Protein AF-A0A6J1HDG9-F1 (afdb_monomer)

Organism: Cucurbita moschata (NCBI:txid3662)

Nearest PDB structures (foldseek):
  7mq8-assembly1_LT  TM=5.707E-01  e=7.264E-02  Homo sapiens
  3piv-assembly1_A  TM=3.674E-01  e=3.532E+00  Danio rerio
  2khm-assembly1_B  TM=3.240E-01  e=3.356E+00  Araneus diadematus
  1rh2-assembly4_D  TM=2.095E-01  e=5.051E+00  Homo sapiens
  4zws-assembly1_B  TM=2.292E-01  e=8.421E+00  Tequatrovirus T4

Secondary structure (DSSP, 8-st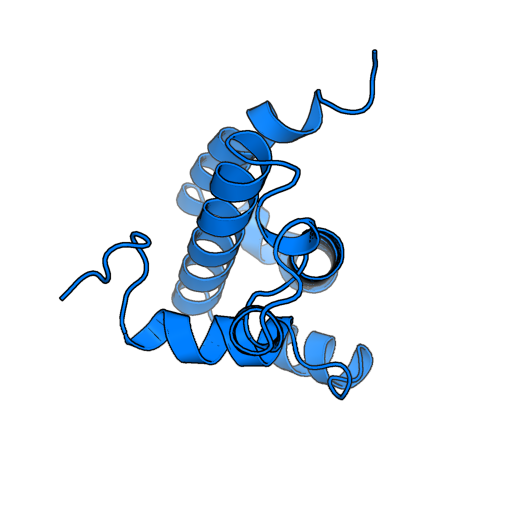ate):
-B-TTS-BTTTHHHHHHHH-TT--HHHHHHHHTT--HHHHHHHHHHHHHHHHHHHH-TTTTTSS--GGGGGSPPHHHHHHHHHHHHHHHHHHHTT-HHHHHHHHHHHTTGGGG--

Radius of gyration: 14.35 Å; Cα contacts (8 Å, |Δi|>4): 76; chains: 1; bounding box: 32×28×36 Å

Structure (mmCIF, N/CA/C/O backbone):
data_AF-A0A6J1HDG9-F1
#
_entry.id   AF-A0A6J1HDG9-F1
#
loop_
_atom_site.group_PDB
_atom_site.id
_atom_site.type_symbol
_atom_site.label_atom_id
_atom_site.label_alt_id
_atom_site.label_comp_id
_atom_site.label_asym_id
_atom_site.label_entity_id
_atom_site.label_seq_id
_atom_site.pdbx_PDB_ins_code
_atom_site.Cartn_x
_atom_site.Cartn_y
_atom_site.Cartn_z
_atom_site.occupancy
_atom_site.B_iso_or_equiv
_atom_site.auth_seq_id
_atom_site.auth_comp_id
_atom_site.auth_asym_id
_atom_site.auth_atom_id
_atom_site.pdbx_PDB_model_num
ATOM 1 N N . MET A 1 1 ? 14.265 12.529 4.686 1.00 49.66 1 MET A N 1
ATOM 2 C CA . MET A 1 1 ? 14.815 12.670 3.322 1.00 49.66 1 MET A CA 1
ATOM 3 C C . MET A 1 1 ? 13.802 12.037 2.389 1.00 49.66 1 MET A C 1
ATOM 5 O O . MET A 1 1 ? 13.485 10.874 2.599 1.00 49.66 1 MET A O 1
ATOM 9 N N . ILE A 1 2 ? 13.211 12.818 1.488 1.00 56.31 2 ILE A N 1
ATOM 10 C CA . ILE A 1 2 ? 12.237 12.333 0.502 1.00 56.31 2 ILE A CA 1
ATOM 11 C C . ILE A 1 2 ? 13.040 12.031 -0.763 1.00 56.31 2 ILE A C 1
ATOM 13 O O . ILE A 1 2 ? 13.886 12.843 -1.147 1.00 56.31 2 ILE A O 1
ATOM 17 N N . ALA A 1 3 ? 12.867 10.846 -1.338 1.00 63.09 3 ALA A N 1
ATOM 18 C CA . ALA A 1 3 ? 13.527 10.489 -2.583 1.00 63.09 3 ALA A CA 1
ATOM 19 C C . ALA A 1 3 ? 12.937 11.306 -3.750 1.00 63.09 3 ALA A C 1
ATOM 21 O O . ALA A 1 3 ? 11.884 11.931 -3.631 1.00 63.09 3 ALA A O 1
ATOM 22 N N . HIS A 1 4 ? 13.631 11.352 -4.890 1.00 69.06 4 HIS A N 1
ATOM 23 C CA . HIS A 1 4 ? 13.179 12.119 -6.065 1.00 69.06 4 HIS A CA 1
ATOM 24 C C . HIS A 1 4 ? 11.826 11.650 -6.635 1.00 69.06 4 HIS A C 1
ATOM 26 O O . HIS A 1 4 ? 11.271 12.306 -7.512 1.00 69.06 4 HIS A O 1
ATOM 32 N N . ASP A 1 5 ? 11.313 10.519 -6.157 1.00 71.12 5 ASP A N 1
ATOM 33 C CA . ASP A 1 5 ? 10.017 9.938 -6.486 1.00 71.12 5 ASP A CA 1
ATOM 34 C C . ASP A 1 5 ? 8.893 10.335 -5.508 1.00 71.12 5 ASP A C 1
ATOM 36 O O . ASP A 1 5 ? 7.781 9.842 -5.666 1.00 71.12 5 ASP A O 1
ATOM 40 N N . GLU A 1 6 ? 9.166 11.229 -4.548 1.00 83.75 6 GLU A N 1
ATOM 41 C CA . 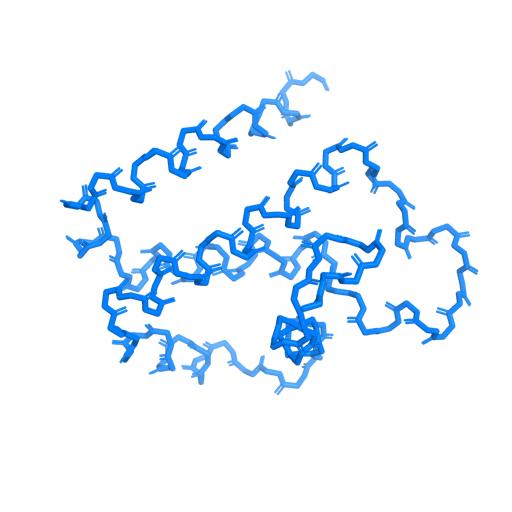GLU A 1 6 ? 8.237 11.707 -3.506 1.00 83.75 6 GLU A CA 1
ATOM 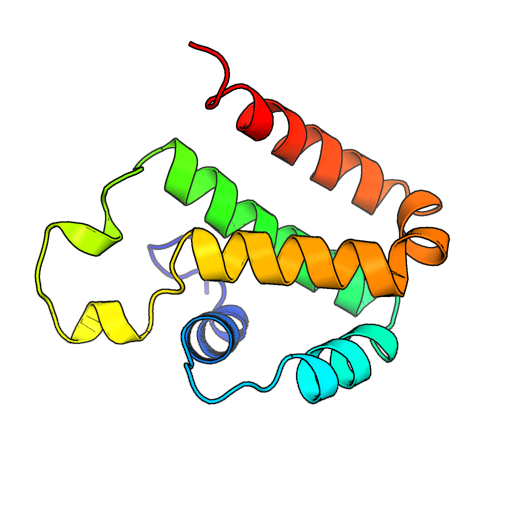42 C C . GLU A 1 6 ? 7.869 10.656 -2.436 1.00 83.75 6 GLU A C 1
ATOM 44 O O . GLU A 1 6 ? 7.016 10.892 -1.572 1.00 83.75 6 GLU A O 1
ATOM 49 N N . PHE A 1 7 ? 8.573 9.521 -2.423 1.00 88.00 7 PHE A N 1
ATOM 50 C CA . PHE A 1 7 ? 8.462 8.508 -1.380 1.00 88.00 7 PHE A CA 1
ATOM 51 C C . PHE A 1 7 ? 9.537 8.696 -0.302 1.00 88.00 7 PHE A C 1
ATOM 53 O O . PHE A 1 7 ? 10.635 9.222 -0.514 1.00 88.00 7 PHE A O 1
ATOM 60 N N . SER A 1 8 ? 9.203 8.290 0.914 1.00 87.19 8 SER A N 1
ATOM 61 C CA . SER A 1 8 ? 10.134 8.194 2.030 1.00 87.19 8 SER A CA 1
ATOM 62 C C . SER A 1 8 ? 11.008 6.948 1.900 1.00 87.19 8 SER A C 1
ATOM 64 O O . SER A 1 8 ? 10.647 5.967 1.254 1.00 87.19 8 SER A O 1
ATOM 66 N N . ALA A 1 9 ? 12.158 6.954 2.577 1.00 84.50 9 ALA A N 1
ATOM 67 C CA . ALA A 1 9 ? 13.040 5.789 2.611 1.00 84.50 9 ALA A CA 1
ATOM 68 C C . ALA A 1 9 ? 12.348 4.537 3.188 1.00 84.50 9 ALA A C 1
ATOM 70 O O . ALA A 1 9 ? 12.668 3.423 2.780 1.00 84.50 9 ALA A O 1
ATOM 71 N N . GLN A 1 10 ? 11.396 4.715 4.110 1.00 84.00 10 GLN A N 1
ATOM 72 C CA . GLN A 1 10 ? 10.599 3.628 4.677 1.00 84.00 10 GLN A CA 1
ATOM 73 C C . GLN A 1 10 ? 9.577 3.069 3.683 1.00 84.00 10 GLN A C 1
ATOM 75 O O . GLN A 1 10 ? 9.271 1.889 3.737 1.00 84.00 10 GLN A O 1
ATOM 80 N N . GLU A 1 11 ? 9.063 3.874 2.755 1.00 89.06 11 GLU A N 1
ATOM 81 C CA . GLU A 1 11 ? 8.110 3.399 1.743 1.00 89.06 11 GLU A CA 1
ATOM 82 C C . GLU A 1 11 ? 8.788 2.537 0.666 1.00 89.06 11 GLU A C 1
ATOM 84 O O . GLU A 1 11 ? 8.140 1.687 0.060 1.00 89.06 11 GLU A O 1
ATOM 89 N N . LEU A 1 12 ? 10.109 2.659 0.482 1.00 85.50 12 LEU A N 1
ATOM 90 C CA . LEU A 1 12 ? 10.847 1.872 -0.512 1.00 85.50 12 LEU A CA 1
ATOM 91 C C . LEU A 1 12 ? 10.759 0.356 -0.275 1.00 85.50 12 LEU A C 1
ATOM 93 O O . LEU A 1 12 ? 10.753 -0.408 -1.238 1.00 85.50 12 LEU A O 1
ATOM 97 N N . CYS A 1 13 ? 10.667 -0.108 0.977 1.00 87.25 13 CYS A N 1
ATOM 98 C CA . CYS A 1 13 ? 10.489 -1.541 1.233 1.00 87.25 13 CYS A CA 1
ATOM 99 C C . CYS A 1 13 ? 9.080 -2.031 0.861 1.00 87.25 13 CYS A C 1
ATOM 101 O O . CYS A 1 13 ? 8.922 -3.189 0.472 1.00 87.25 13 CYS A O 1
ATOM 103 N N . LEU A 1 14 ? 8.077 -1.148 0.895 1.00 89.56 14 LEU A N 1
ATOM 104 C CA . LEU A 1 14 ? 6.724 -1.459 0.437 1.00 89.56 14 LEU A CA 1
ATOM 105 C C . LEU A 1 14 ? 6.667 -1.603 -1.086 1.00 89.56 14 LEU A C 1
ATOM 107 O O . LEU A 1 14 ? 5.925 -2.451 -1.570 1.00 89.56 14 LEU A O 1
ATOM 111 N N . HIS A 1 15 ? 7.482 -0.858 -1.843 1.00 88.94 15 HIS A N 1
ATOM 112 C CA . HIS A 1 15 ? 7.548 -0.994 -3.307 1.00 88.94 15 HIS A CA 1
ATOM 113 C C . HIS A 1 15 ? 7.855 -2.446 -3.694 1.00 88.94 15 HIS A C 1
ATOM 115 O O . HIS A 1 15 ? 7.125 -3.068 -4.465 1.00 88.94 15 HIS A O 1
ATOM 121 N N . TYR A 1 16 ? 8.892 -3.005 -3.063 1.00 84.81 16 TYR A N 1
ATOM 122 C CA . TYR A 1 16 ? 9.313 -4.384 -3.276 1.00 84.81 16 TYR A CA 1
ATOM 123 C C . TYR A 1 16 ? 8.259 -5.396 -2.820 1.00 84.81 16 TYR A C 1
ATOM 125 O O . TYR A 1 16 ? 8.026 -6.389 -3.505 1.00 84.81 16 TYR A O 1
ATOM 133 N N . LEU A 1 17 ? 7.613 -5.153 -1.673 1.00 88.38 17 LEU A N 1
ATOM 134 C CA . LEU A 1 17 ? 6.564 -6.036 -1.168 1.00 88.38 17 LEU A CA 1
ATOM 135 C C . LEU A 1 17 ? 5.392 -6.130 -2.151 1.00 88.38 17 LEU A C 1
ATOM 137 O O . LEU A 1 17 ? 4.965 -7.238 -2.458 1.00 88.38 17 LEU A O 1
ATOM 141 N N . LEU A 1 18 ? 4.908 -4.992 -2.656 1.00 89.00 18 LEU A N 1
ATOM 142 C CA . LEU A 1 18 ? 3.785 -4.945 -3.593 1.00 89.00 18 LEU A CA 1
ATOM 143 C C . LEU A 1 18 ? 4.141 -5.551 -4.958 1.00 89.00 18 LEU A C 1
ATOM 145 O O . LEU A 1 18 ? 3.298 -6.195 -5.570 1.00 89.00 18 LEU A O 1
ATOM 149 N N . ALA A 1 19 ? 5.374 -5.358 -5.432 1.00 87.25 19 ALA A N 1
ATOM 150 C CA . ALA A 1 19 ? 5.834 -5.906 -6.710 1.00 87.25 19 ALA A CA 1
ATOM 151 C C . ALA A 1 19 ? 6.157 -7.413 -6.649 1.00 87.25 19 ALA A C 1
ATOM 153 O O . ALA A 1 19 ? 6.356 -8.057 -7.681 1.00 87.25 19 ALA A O 1
ATOM 154 N N . SER A 1 20 ? 6.265 -7.986 -5.445 1.00 85.69 20 SER A N 1
ATOM 155 C CA . SER A 1 20 ? 6.695 -9.368 -5.257 1.00 85.69 20 SER A CA 1
ATOM 156 C C . SER A 1 20 ? 5.617 -10.355 -5.723 1.00 85.69 20 SER A C 1
ATOM 158 O O . SER A 1 20 ? 4.516 -10.369 -5.170 1.00 85.69 20 SER A O 1
ATOM 160 N N . PRO A 1 21 ? 5.936 -11.283 -6.646 1.00 81.81 21 PRO A N 1
ATOM 161 C CA . PRO A 1 21 ? 4.987 -12.304 -7.091 1.00 81.81 21 PRO A CA 1
ATOM 162 C C . PRO A 1 21 ? 4.758 -13.408 -6.046 1.00 81.81 21 PRO A C 1
ATOM 164 O O . PRO A 1 21 ? 3.928 -14.286 -6.248 1.00 81.81 21 PRO A O 1
ATOM 167 N N . ASN A 1 22 ? 5.520 -13.402 -4.948 1.00 83.56 22 ASN A N 1
ATOM 168 C CA . ASN A 1 22 ? 5.522 -14.474 -3.949 1.00 83.56 22 ASN A CA 1
ATOM 169 C C . ASN A 1 22 ? 4.562 -14.219 -2.778 1.00 83.56 22 ASN A C 1
ATOM 171 O O . ASN A 1 22 ? 4.555 -14.990 -1.818 1.00 83.56 22 ASN A O 1
ATOM 175 N N . VAL A 1 23 ? 3.818 -13.112 -2.800 1.00 81.12 23 VAL A N 1
ATOM 176 C CA . VAL A 1 23 ? 2.888 -12.772 -1.724 1.00 81.12 23 VAL A CA 1
ATOM 177 C C . VAL A 1 23 ? 1.562 -13.474 -1.987 1.00 81.12 23 VAL A C 1
ATOM 179 O O . VAL A 1 23 ? 0.836 -13.122 -2.911 1.00 81.12 23 VAL A O 1
ATOM 182 N N . ASP A 1 24 ? 1.262 -14.475 -1.163 1.00 86.75 24 ASP A N 1
ATOM 183 C CA . ASP A 1 24 ? -0.042 -15.127 -1.162 1.00 86.75 24 ASP A CA 1
ATOM 184 C C . ASP A 1 24 ? -1.120 -14.181 -0.614 1.00 86.75 24 ASP A C 1
ATOM 186 O O . ASP A 1 24 ? -0.924 -13.505 0.403 1.00 86.75 24 ASP A O 1
ATOM 190 N N . GLU A 1 25 ? -2.269 -14.154 -1.285 1.00 85.38 25 GLU A N 1
ATOM 191 C CA . GLU A 1 25 ? -3.374 -13.251 -0.971 1.00 85.38 25 GLU A CA 1
ATOM 192 C C . GLU A 1 25 ? -3.929 -13.487 0.436 1.00 85.38 25 GLU A C 1
ATOM 194 O O . GLU A 1 25 ? -4.176 -12.529 1.163 1.00 85.38 25 GLU A O 1
ATOM 199 N N . SER A 1 26 ? -4.033 -14.743 0.883 1.00 86.94 26 SER A N 1
ATOM 200 C CA . SER A 1 26 ? -4.560 -15.062 2.213 1.00 86.94 26 SER A CA 1
ATOM 201 C C . SER A 1 26 ? -3.622 -14.601 3.332 1.00 86.94 26 SER A C 1
ATOM 203 O O . SER A 1 26 ? -4.071 -14.080 4.359 1.00 86.94 26 SER A O 1
ATOM 205 N N . ILE A 1 27 ? -2.308 -14.728 3.114 1.00 88.19 27 ILE A N 1
ATOM 206 C CA . ILE A 1 27 ? -1.282 -14.227 4.036 1.00 88.19 27 ILE A CA 1
ATOM 207 C C . ILE A 1 27 ? -1.346 -12.702 4.094 1.00 88.19 27 ILE A C 1
ATOM 209 O O . ILE A 1 27 ? -1.307 -12.125 5.184 1.00 88.19 27 ILE A O 1
ATOM 213 N N . LEU A 1 28 ? -1.480 -12.051 2.938 1.00 87.12 28 LEU A N 1
ATOM 214 C CA . LEU A 1 28 ? -1.600 -10.604 2.854 1.00 87.12 28 LEU A CA 1
ATOM 215 C C . LEU A 1 28 ? -2.864 -10.102 3.559 1.00 87.12 28 LEU A C 1
ATOM 217 O O . LEU A 1 28 ? -2.759 -9.222 4.409 1.00 87.12 28 LEU A O 1
ATOM 221 N N . SER A 1 29 ? -4.033 -10.691 3.298 1.00 88.25 29 SER A N 1
ATOM 222 C CA . SER A 1 29 ? -5.281 -10.342 3.988 1.00 88.25 29 SER A CA 1
ATOM 223 C C . SER A 1 29 ? -5.147 -10.491 5.503 1.00 88.25 29 SER A C 1
ATOM 225 O O . SER A 1 29 ? -5.514 -9.580 6.243 1.00 88.25 29 SER A O 1
ATOM 227 N N . SER A 1 30 ? -4.544 -11.590 5.974 1.00 90.00 30 SER A N 1
ATOM 228 C CA . SER A 1 30 ? -4.286 -11.802 7.404 1.00 90.00 30 SER A CA 1
ATOM 229 C C . SER A 1 30 ? -3.310 -10.785 8.006 1.00 90.00 30 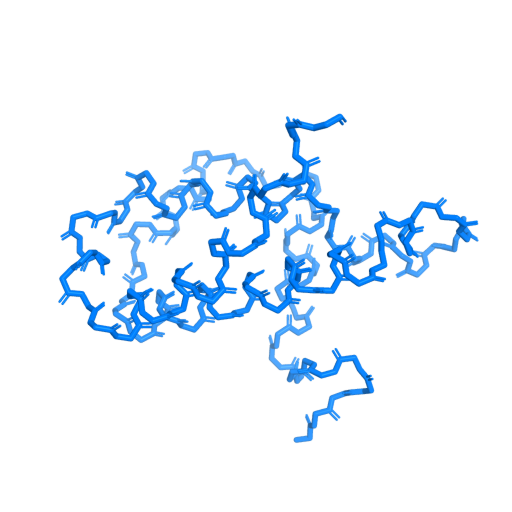SER A C 1
ATOM 231 O O . SER A 1 30 ? -3.340 -10.583 9.224 1.00 90.00 30 SER A O 1
ATOM 233 N N . ALA A 1 31 ? -2.392 -10.221 7.223 1.00 90.00 31 ALA A N 1
ATOM 234 C CA . ALA A 1 31 ? -1.490 -9.175 7.692 1.00 90.00 31 ALA A CA 1
ATOM 235 C C . ALA A 1 31 ? -2.218 -7.825 7.745 1.00 90.00 31 ALA A C 1
ATOM 237 O O . ALA A 1 31 ? -2.143 -7.127 8.755 1.00 90.00 31 ALA A O 1
ATOM 238 N N . LEU A 1 32 ? -2.983 -7.500 6.699 1.00 90.50 32 LEU A N 1
ATOM 239 C CA . LEU A 1 32 ? -3.759 -6.264 6.597 1.00 90.50 32 LEU A CA 1
ATOM 240 C C . LEU A 1 32 ? -4.842 -6.156 7.675 1.00 90.50 32 LEU A C 1
ATOM 242 O O . LEU A 1 32 ? -5.088 -5.063 8.172 1.00 90.50 32 LEU A O 1
ATOM 246 N N . SER A 1 33 ? -5.460 -7.268 8.080 1.00 89.12 33 SER A N 1
ATOM 247 C CA . SER A 1 33 ? -6.481 -7.281 9.138 1.00 89.12 33 SER A CA 1
ATOM 248 C C . SER A 1 33 ? -5.928 -6.988 10.540 1.00 89.12 33 SER A C 1
ATOM 250 O O . SER A 1 33 ? -6.694 -6.861 11.492 1.00 89.12 33 SER A O 1
ATOM 252 N N . LYS A 1 34 ? -4.599 -6.974 10.707 1.00 91.25 34 LYS A N 1
ATOM 253 C CA . LYS A 1 34 ? -3.919 -6.721 11.989 1.00 91.25 34 LYS A CA 1
ATOM 254 C C . LYS A 1 34 ? -3.379 -5.301 12.105 1.00 91.25 34 LYS A C 1
ATOM 256 O O . LYS A 1 34 ? -2.859 -4.957 13.164 1.00 91.25 34 LYS A O 1
ATOM 261 N N . LEU A 1 35 ? -3.469 -4.510 11.036 1.00 90.81 35 LEU A N 1
ATOM 262 C CA . LEU A 1 35 ? -2.998 -3.135 11.046 1.00 90.81 35 LEU A CA 1
ATOM 263 C C . LEU A 1 35 ? -3.836 -2.304 12.010 1.00 90.81 35 LEU A C 1
ATOM 265 O O . LEU A 1 35 ? -5.059 -2.435 12.083 1.00 90.81 35 LEU A O 1
ATOM 269 N N . ASN A 1 36 ? -3.171 -1.425 12.746 1.00 90.44 36 ASN A N 1
ATOM 270 C CA . ASN A 1 36 ? -3.850 -0.428 13.554 1.00 90.44 36 ASN A CA 1
ATOM 271 C C . ASN A 1 36 ? -4.269 0.784 12.703 1.00 90.44 36 ASN A C 1
ATOM 273 O O . ASN A 1 36 ? -3.967 0.890 11.516 1.00 90.44 36 ASN A O 1
ATOM 277 N N . HIS A 1 37 ? -4.979 1.718 13.329 1.00 87.25 37 HIS A N 1
ATOM 278 C CA . HIS A 1 37 ? -5.498 2.916 12.675 1.00 87.25 37 HIS A CA 1
ATOM 279 C C . HIS A 1 37 ? -4.431 3.750 11.941 1.00 87.25 37 HIS A C 1
ATOM 281 O O . HIS A 1 37 ? -4.622 4.110 10.779 1.00 87.25 37 HIS A O 1
ATOM 287 N N . GLU A 1 38 ? -3.303 4.031 12.593 1.00 90.38 38 GLU A N 1
ATOM 288 C CA . GLU A 1 38 ? -2.230 4.851 12.023 1.00 90.38 38 GLU A CA 1
ATOM 289 C C . GLU A 1 38 ? -1.535 4.133 10.862 1.00 90.38 38 GLU A C 1
ATOM 291 O O . GLU A 1 38 ? -1.220 4.746 9.837 1.00 90.38 38 GLU A O 1
ATOM 296 N N . GLU A 1 39 ? -1.338 2.821 10.993 1.00 91.06 39 GLU A N 1
ATOM 297 C CA . GLU A 1 39 ? -0.754 1.976 9.951 1.00 91.06 39 GLU A CA 1
ATOM 298 C C . GLU A 1 39 ? -1.666 1.886 8.726 1.00 91.06 39 GLU A C 1
ATOM 300 O O . GLU A 1 39 ? -1.194 2.039 7.600 1.00 91.06 39 GLU A O 1
ATOM 305 N N . MET A 1 40 ? -2.975 1.711 8.934 1.00 89.38 40 MET A N 1
ATOM 306 C CA . MET A 1 40 ? -3.972 1.691 7.863 1.00 89.38 40 MET A CA 1
ATOM 307 C C . MET A 1 40 ? -3.987 3.008 7.079 1.00 89.38 40 MET A C 1
ATOM 309 O O . MET A 1 40 ? -3.934 2.998 5.849 1.00 89.38 40 MET A O 1
ATOM 313 N N . ILE A 1 41 ? -3.997 4.149 7.777 1.00 89.12 41 ILE A N 1
ATOM 314 C CA . ILE A 1 41 ? -3.943 5.473 7.137 1.00 89.12 41 ILE A CA 1
ATOM 315 C C . ILE A 1 41 ? -2.614 5.680 6.396 1.00 89.12 41 ILE A C 1
ATOM 317 O O . ILE A 1 41 ? -2.573 6.248 5.303 1.00 89.12 41 ILE A O 1
ATOM 321 N N . SER A 1 42 ? -1.504 5.231 6.973 1.00 91.12 42 SER A N 1
ATOM 322 C CA . SER A 1 42 ? -0.196 5.361 6.327 1.00 91.12 42 SER A CA 1
ATOM 323 C C . SER A 1 42 ? -0.123 4.523 5.050 1.00 91.12 42 SER A C 1
ATOM 325 O O . SER A 1 42 ? 0.357 5.004 4.023 1.00 91.12 42 SER A O 1
ATOM 327 N N . LEU A 1 43 ? -0.660 3.300 5.087 1.00 91.44 43 LEU A N 1
ATOM 328 C CA . LEU A 1 43 ? -0.694 2.403 3.939 1.00 91.44 43 LEU A CA 1
ATOM 329 C C . LEU A 1 43 ? -1.604 2.932 2.825 1.00 91.44 43 LEU A C 1
ATOM 331 O O . LEU A 1 43 ? -1.189 2.930 1.668 1.00 91.44 43 LEU A O 1
ATOM 335 N N . ILE A 1 44 ? -2.804 3.431 3.142 1.00 90.50 44 ILE A N 1
ATOM 336 C CA . ILE A 1 44 ? -3.696 3.985 2.110 1.00 90.50 44 ILE A CA 1
ATOM 337 C C . ILE A 1 44 ? -3.099 5.238 1.458 1.00 90.50 44 ILE A C 1
ATOM 339 O O . ILE A 1 44 ? -3.157 5.363 0.239 1.00 90.50 44 ILE A O 1
ATOM 343 N N . ARG A 1 45 ? -2.442 6.122 2.226 1.00 91.31 45 ARG A N 1
ATOM 344 C CA . ARG A 1 45 ? -1.731 7.294 1.682 1.00 91.31 45 ARG A CA 1
ATOM 345 C C . ARG A 1 45 ? -0.615 6.870 0.734 1.00 91.31 45 ARG A C 1
ATOM 347 O O . ARG A 1 45 ? -0.467 7.434 -0.348 1.00 91.31 45 ARG A O 1
ATOM 354 N N . TYR A 1 46 ? 0.149 5.852 1.120 1.00 92.94 46 TYR A N 1
ATOM 355 C CA . TYR A 1 46 ? 1.182 5.264 0.274 1.00 92.94 46 TYR A CA 1
ATOM 356 C C . TYR A 1 46 ? 0.605 4.701 -1.040 1.00 92.94 46 TYR A C 1
ATOM 358 O O . TYR A 1 46 ? 1.115 5.010 -2.119 1.00 92.94 46 TYR A O 1
ATOM 366 N N . LEU A 1 47 ? -0.487 3.933 -0.975 1.00 92.25 47 LEU A N 1
ATOM 367 C CA . LEU A 1 47 ? -1.177 3.406 -2.160 1.00 92.25 47 LEU A CA 1
ATOM 368 C C . LEU A 1 47 ? -1.733 4.541 -3.038 1.00 92.25 47 LEU A C 1
ATOM 370 O O . LEU A 1 47 ? -1.595 4.509 -4.261 1.00 92.25 47 LEU A O 1
ATOM 374 N N . GLY A 1 48 ? -2.283 5.590 -2.422 1.00 90.75 48 GLY A N 1
ATOM 375 C CA . GLY A 1 48 ? -2.775 6.788 -3.101 1.00 90.75 48 GLY A CA 1
ATOM 376 C C . GLY A 1 48 ? -1.688 7.527 -3.888 1.00 90.75 48 GLY A C 1
ATOM 377 O O . GLY A 1 48 ? -1.940 7.957 -5.015 1.00 90.75 48 GLY A O 1
ATOM 378 N N . LYS A 1 49 ? -0.454 7.620 -3.363 1.00 90.75 49 LYS A N 1
ATOM 379 C CA . LYS A 1 49 ? 0.696 8.178 -4.107 1.00 90.75 49 LYS A CA 1
ATOM 380 C C . LYS A 1 49 ? 0.958 7.409 -5.400 1.00 90.75 49 LYS A C 1
ATOM 382 O O . LYS A 1 49 ? 1.181 8.026 -6.442 1.00 90.75 49 LYS A O 1
ATOM 387 N N . TRP A 1 50 ? 0.902 6.077 -5.353 1.00 90.19 50 TRP A N 1
ATOM 388 C CA . TRP A 1 50 ? 1.073 5.249 -6.546 1.00 90.19 50 TRP A CA 1
ATOM 389 C C . TRP A 1 50 ? -0.023 5.485 -7.577 1.00 90.19 50 TRP A C 1
ATOM 391 O O . TRP A 1 50 ? 0.295 5.694 -8.747 1.00 90.19 50 TRP A O 1
ATOM 401 N N . LEU A 1 51 ? -1.291 5.515 -7.161 1.00 88.94 51 LEU A N 1
ATOM 402 C CA . LEU A 1 51 ? -2.402 5.766 -8.083 1.00 88.94 51 LEU A CA 1
ATOM 403 C C . LEU A 1 51 ? -2.281 7.135 -8.770 1.00 88.94 51 LEU A C 1
ATOM 405 O O . LEU A 1 51 ? -2.381 7.210 -9.993 1.00 88.94 51 LEU A O 1
ATOM 409 N N . LYS A 1 52 ? -1.952 8.197 -8.021 1.00 87.38 52 LYS A N 1
ATOM 410 C CA . LYS A 1 52 ? -1.685 9.543 -8.573 1.00 87.38 52 LYS A CA 1
ATOM 411 C C . LYS A 1 52 ? -0.533 9.526 -9.589 1.00 87.38 52 LYS A C 1
ATOM 413 O O . LYS A 1 52 ? -0.557 10.218 -10.607 1.00 87.38 52 LYS A O 1
ATOM 418 N N . LYS A 1 53 ? 0.494 8.708 -9.346 1.00 86.12 53 LYS A N 1
ATOM 419 C CA . LYS A 1 53 ? 1.634 8.551 -10.261 1.00 86.12 53 LYS A CA 1
ATOM 420 C C . LYS A 1 53 ? 1.240 7.834 -11.551 1.00 86.12 53 LYS A C 1
ATOM 422 O O . LYS A 1 53 ? 1.706 8.230 -12.619 1.00 86.12 53 LYS A O 1
ATOM 427 N N . TYR A 1 54 ? 0.385 6.819 -11.453 1.00 84.25 54 TYR A N 1
ATOM 428 C CA . TYR A 1 54 ? -0.136 6.080 -12.601 1.00 84.25 54 TYR A CA 1
ATOM 429 C C . TYR A 1 54 ? -1.117 6.889 -13.441 1.00 84.25 54 TYR A C 1
ATOM 431 O O . TYR A 1 54 ? -1.062 6.795 -14.662 1.00 84.25 54 TYR A O 1
ATOM 439 N N . GLU A 1 55 ? -1.929 7.744 -12.825 1.00 82.69 55 GLU A N 1
ATOM 440 C CA . GLU A 1 55 ? -2.742 8.723 -13.551 1.00 82.69 55 GLU A CA 1
ATOM 441 C C . GLU A 1 55 ? -1.858 9.652 -14.393 1.00 82.69 55 GLU A C 1
ATOM 443 O O . GLU A 1 55 ? -2.068 9.817 -15.595 1.00 82.69 55 GLU A O 1
ATOM 448 N N . ARG A 1 56 ? -0.815 10.227 -13.781 1.00 81.25 56 ARG A N 1
ATOM 449 C CA . ARG A 1 56 ? 0.086 11.158 -14.471 1.00 81.25 56 ARG A CA 1
ATOM 450 C C . ARG A 1 56 ? 0.943 10.478 -15.540 1.00 81.25 56 ARG A C 1
ATOM 452 O O . ARG A 1 56 ? 1.311 11.118 -16.525 1.00 81.25 56 ARG A O 1
ATOM 459 N N . PHE A 1 57 ? 1.288 9.205 -15.345 1.00 77.50 57 PHE A N 1
ATOM 460 C CA . PHE A 1 57 ? 2.138 8.446 -16.259 1.00 77.50 57 PHE A CA 1
ATOM 461 C C . PHE A 1 57 ? 1.672 6.985 -16.425 1.00 77.50 57 PHE A C 1
ATOM 463 O O . PHE A 1 57 ? 2.329 6.068 -15.918 1.00 77.50 57 PHE A O 1
ATOM 470 N N . PRO A 1 58 ? 0.616 6.732 -17.222 1.00 66.88 58 PRO A N 1
ATOM 471 C CA . PRO A 1 58 ? 0.001 5.402 -17.338 1.00 66.88 58 PRO A CA 1
ATOM 472 C C . PRO A 1 58 ? 0.950 4.312 -17.862 1.00 66.88 58 PRO A C 1
ATOM 474 O O . PRO A 1 58 ? 0.784 3.133 -17.571 1.00 66.88 58 PRO A O 1
ATOM 477 N N . HIS A 1 59 ? 1.986 4.709 -18.610 1.00 61.62 59 HIS A N 1
ATOM 478 C CA . HIS A 1 59 ? 2.931 3.805 -19.275 1.00 61.62 59 HIS A CA 1
ATOM 479 C C . HIS A 1 59 ? 4.353 3.837 -18.682 1.00 61.62 59 HIS A C 1
ATOM 481 O O . HIS A 1 59 ? 5.273 3.260 -19.261 1.00 61.62 59 HIS A O 1
ATOM 487 N N . ALA A 1 60 ? 4.584 4.508 -17.545 1.00 58.00 60 ALA A N 1
ATOM 488 C CA . ALA A 1 60 ? 5.946 4.719 -17.030 1.00 58.00 60 ALA A CA 1
ATOM 489 C C . ALA A 1 60 ? 6.707 3.426 -16.685 1.00 58.00 60 ALA A C 1
ATOM 491 O O . ALA A 1 60 ? 7.936 3.431 -16.672 1.00 58.00 60 ALA A O 1
ATOM 492 N N . VAL A 1 61 ? 6.001 2.329 -16.410 1.00 56.41 61 VAL A N 1
ATOM 493 C CA . VAL A 1 61 ? 6.610 1.089 -15.896 1.00 56.41 61 VAL A CA 1
ATOM 494 C C . VAL A 1 61 ? 6.804 0.039 -16.993 1.00 56.41 61 VAL A C 1
ATOM 496 O O . VAL A 1 61 ? 7.693 -0.801 -16.899 1.00 56.41 61 VAL A O 1
ATOM 499 N N . THR A 1 62 ? 6.039 0.114 -18.084 1.00 52.66 62 THR A N 1
ATOM 500 C CA . THR A 1 62 ? 6.076 -0.867 -19.180 1.00 52.66 62 THR A CA 1
ATOM 501 C C . THR A 1 62 ? 7.064 -0.516 -20.296 1.00 52.66 62 THR A C 1
ATOM 503 O O . THR A 1 62 ? 7.507 -1.409 -21.012 1.00 52.66 62 THR A O 1
ATOM 506 N N . VAL A 1 63 ? 7.453 0.755 -20.449 1.00 50.41 63 VAL A N 1
ATOM 507 C CA . VAL A 1 63 ? 8.115 1.233 -21.682 1.00 50.41 63 VAL A CA 1
ATOM 508 C C . VAL A 1 63 ? 9.640 1.049 -21.712 1.00 50.41 63 VAL A C 1
ATOM 510 O O . VAL A 1 63 ? 10.223 1.083 -22.792 1.00 50.41 63 VAL A O 1
ATOM 513 N N . LEU A 1 64 ? 10.320 0.815 -20.583 1.00 52.81 64 LEU A N 1
ATOM 514 C CA . LEU A 1 64 ? 11.793 0.890 -20.565 1.00 52.81 64 LEU A CA 1
ATOM 515 C C . LEU A 1 64 ? 12.547 -0.446 -20.484 1.00 52.81 64 LEU A C 1
ATOM 517 O O . LEU A 1 64 ? 13.756 -0.441 -20.692 1.00 52.81 64 LEU A O 1
ATOM 521 N N . GLY A 1 65 ? 11.895 -1.589 -20.226 1.00 52.66 65 GLY A N 1
ATOM 522 C CA . GLY A 1 65 ? 12.577 -2.900 -20.192 1.00 52.66 65 GLY A CA 1
ATOM 523 C C . GLY A 1 65 ? 13.770 -2.975 -19.218 1.00 52.66 65 GLY A C 1
ATOM 524 O O . GLY A 1 65 ? 14.658 -3.815 -19.369 1.00 52.66 65 GLY A O 1
ATOM 525 N N . LEU A 1 66 ? 13.825 -2.064 -18.242 1.00 57.09 66 LEU A N 1
ATOM 526 C CA . LEU A 1 66 ? 14.916 -1.942 -17.284 1.00 57.09 66 LEU A CA 1
ATOM 527 C C . LEU A 1 66 ? 14.660 -2.895 -16.115 1.00 57.09 66 LEU A C 1
ATOM 529 O O . LEU A 1 66 ? 13.646 -2.773 -15.440 1.00 57.09 66 LEU A O 1
ATOM 533 N N . LYS A 1 67 ? 15.623 -3.773 -15.803 1.00 58.38 67 LYS A N 1
ATOM 534 C CA . LYS A 1 67 ? 15.576 -4.673 -14.627 1.00 58.38 67 LYS A CA 1
ATOM 535 C C . LYS A 1 67 ? 15.380 -3.948 -13.285 1.00 58.38 67 LYS A C 1
ATOM 537 O O . LYS A 1 67 ? 14.958 -4.547 -12.309 1.00 58.38 67 LYS A O 1
ATOM 542 N N . ALA A 1 68 ? 15.693 -2.653 -13.221 1.00 59.31 68 ALA A N 1
ATOM 543 C CA . ALA A 1 68 ? 15.439 -1.829 -12.038 1.00 59.31 68 ALA A CA 1
ATOM 544 C C . ALA A 1 68 ? 13.937 -1.565 -11.796 1.00 59.31 68 ALA A C 1
ATOM 546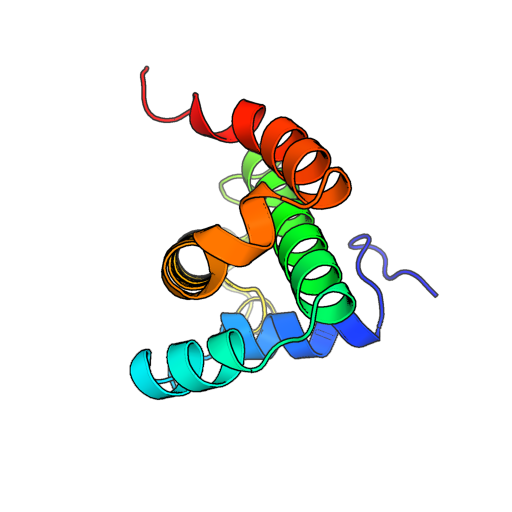 O O . ALA A 1 68 ? 13.549 -1.229 -10.681 1.00 59.31 68 ALA A O 1
ATOM 547 N N . CYS A 1 69 ? 13.089 -1.725 -12.819 1.00 64.88 69 CYS A N 1
ATOM 548 C CA . CYS A 1 69 ? 11.641 -1.558 -12.714 1.00 64.88 69 CYS A CA 1
ATOM 549 C C . CYS A 1 69 ? 10.939 -2.777 -12.104 1.00 64.88 69 CYS A C 1
ATOM 551 O O . CYS A 1 69 ? 9.771 -2.662 -11.753 1.00 64.88 69 CYS A O 1
ATOM 553 N N . ASP A 1 70 ? 11.633 -3.904 -11.906 1.00 71.62 70 ASP A N 1
ATOM 554 C CA . ASP A 1 70 ? 11.053 -5.094 -11.267 1.00 71.62 70 ASP A CA 1
ATOM 555 C C . ASP A 1 70 ? 10.651 -4.832 -9.803 1.00 71.62 70 ASP A C 1
ATOM 557 O O . ASP A 1 70 ? 9.870 -5.582 -9.227 1.00 71.62 70 ASP A O 1
ATOM 561 N N . TRP A 1 71 ? 11.175 -3.767 -9.185 1.00 76.50 71 TRP A N 1
ATOM 562 C CA . TRP A 1 71 ? 10.837 -3.360 -7.815 1.00 76.50 71 TRP A CA 1
ATOM 563 C C . TRP A 1 71 ? 9.725 -2.312 -7.767 1.00 76.50 71 TRP A C 1
ATOM 565 O O . TRP A 1 71 ? 9.343 -1.878 -6.684 1.00 76.50 71 TRP A O 1
ATOM 575 N N . VAL A 1 72 ? 9.238 -1.867 -8.929 1.00 83.69 72 VAL A N 1
ATOM 576 C CA . VAL A 1 72 ? 8.138 -0.913 -9.040 1.00 83.69 72 VAL A CA 1
ATOM 577 C C . VAL A 1 72 ? 6.830 -1.703 -9.130 1.00 83.69 72 VAL A C 1
ATOM 579 O O . VAL A 1 72 ? 6.644 -2.445 -10.095 1.00 83.69 72 VAL A O 1
ATOM 582 N N . PRO A 1 73 ? 5.915 -1.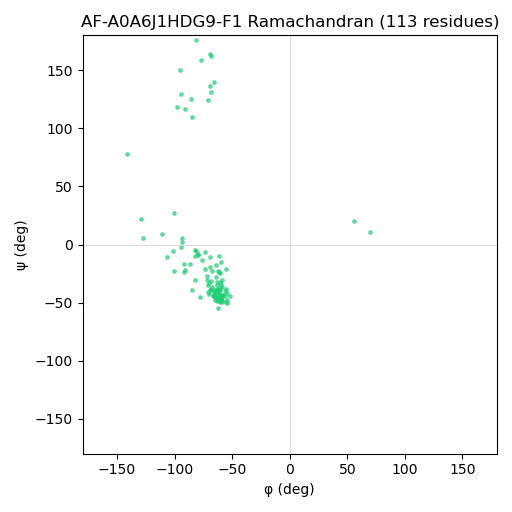559 -8.158 1.00 88.00 73 PRO A N 1
ATOM 583 C CA . PRO A 1 73 ? 4.660 -2.302 -8.151 1.00 88.00 73 PRO A CA 1
ATOM 584 C C . PRO A 1 73 ? 3.770 -1.833 -9.288 1.00 88.00 73 PRO A C 1
ATOM 586 O O . PRO A 1 73 ? 3.585 -0.627 -9.430 1.00 88.00 73 PRO A O 1
ATOM 589 N N . LYS A 1 74 ? 3.211 -2.747 -10.086 1.00 86.94 74 LYS A N 1
ATOM 590 C CA . LYS A 1 74 ? 2.347 -2.412 -11.229 1.00 86.94 74 LYS A CA 1
ATOM 591 C C . LYS A 1 74 ? 1.026 -1.819 -10.744 1.00 86.94 74 LYS A C 1
ATOM 593 O O . LYS A 1 74 ? 0.632 -2.018 -9.599 1.00 86.94 74 LYS A O 1
ATOM 598 N N . LEU A 1 75 ? 0.300 -1.144 -11.638 1.00 87.06 75 LEU A N 1
ATOM 599 C CA . LEU A 1 75 ? -1.032 -0.625 -11.312 1.00 87.06 75 LEU A CA 1
ATOM 600 C C . LEU A 1 75 ? -1.964 -1.730 -10.786 1.00 87.06 75 LEU A C 1
ATOM 602 O O . LEU A 1 75 ? -2.642 -1.513 -9.790 1.00 87.06 75 LEU A O 1
ATOM 606 N N . ASP A 1 76 ? -1.931 -2.918 -11.397 1.00 87.44 76 ASP A N 1
ATOM 607 C CA . ASP A 1 76 ? -2.699 -4.084 -10.938 1.00 87.44 76 ASP A CA 1
ATOM 608 C C . ASP A 1 76 ? -2.354 -4.483 -9.494 1.00 87.44 76 ASP A C 1
ATOM 610 O O . ASP A 1 76 ? -3.252 -4.703 -8.686 1.00 87.44 76 ASP A O 1
ATOM 614 N N . ASP A 1 77 ? -1.063 -4.488 -9.134 1.00 89.31 77 ASP A N 1
ATOM 615 C CA . ASP A 1 77 ? -0.626 -4.770 -7.763 1.00 89.31 77 ASP A CA 1
ATOM 616 C C . ASP A 1 77 ? -1.185 -3.716 -6.793 1.00 89.31 77 ASP A C 1
ATOM 618 O O . ASP A 1 77 ? -1.729 -4.048 -5.743 1.00 89.31 77 ASP A O 1
ATOM 622 N N . VAL A 1 78 ? -1.116 -2.432 -7.156 1.00 91.00 78 VAL A N 1
ATOM 623 C CA . VAL A 1 78 ? -1.608 -1.331 -6.312 1.00 91.00 78 VAL A CA 1
ATOM 624 C C . VAL A 1 78 ? -3.124 -1.410 -6.121 1.00 91.00 78 VAL A C 1
ATOM 626 O O . VAL A 1 78 ? -3.595 -1.329 -4.987 1.00 91.00 78 VAL A O 1
ATOM 629 N N . VAL A 1 79 ? -3.891 -1.606 -7.198 1.00 89.31 79 VAL A N 1
ATOM 630 C CA . VAL A 1 79 ? -5.359 -1.728 -7.144 1.00 89.31 79 VAL A CA 1
ATOM 631 C C . VAL A 1 79 ? -5.772 -2.946 -6.322 1.00 89.31 79 VAL A C 1
ATOM 633 O O . VAL A 1 79 ? -6.663 -2.837 -5.479 1.00 89.31 79 VAL A O 1
ATOM 636 N N . ARG A 1 80 ? -5.082 -4.080 -6.485 1.00 90.06 80 ARG A N 1
ATOM 637 C CA . ARG A 1 80 ? -5.311 -5.293 -5.690 1.00 90.06 80 ARG A CA 1
ATOM 638 C C . ARG A 1 80 ? -5.123 -5.037 -4.197 1.00 90.06 80 ARG A C 1
ATOM 640 O O . ARG A 1 80 ? -5.985 -5.399 -3.401 1.00 90.06 80 ARG A O 1
ATOM 647 N N . TYR A 1 81 ? -4.033 -4.374 -3.806 1.00 91.62 81 TYR A N 1
ATOM 648 C CA . TYR A 1 81 ? -3.780 -4.033 -2.402 1.00 91.62 81 TYR A CA 1
ATOM 649 C C . TYR A 1 81 ? -4.828 -3.071 -1.835 1.00 91.62 81 TYR A C 1
ATOM 651 O O . TYR A 1 81 ? -5.242 -3.249 -0.690 1.00 91.62 81 TYR A O 1
ATOM 659 N N . VAL A 1 82 ? -5.276 -2.081 -2.617 1.00 90.50 82 VAL A N 1
ATOM 660 C CA . VAL A 1 82 ? -6.376 -1.188 -2.217 1.00 90.50 82 VAL A CA 1
ATOM 661 C C . VAL A 1 82 ? -7.652 -1.994 -1.982 1.00 90.50 82 VAL A C 1
ATOM 663 O O . VAL A 1 82 ? -8.246 -1.860 -0.914 1.00 90.50 82 VAL A O 1
ATOM 666 N N . GLY A 1 83 ? -8.033 -2.865 -2.922 1.00 89.81 83 GLY A N 1
ATOM 667 C CA . GLY A 1 83 ? -9.207 -3.733 -2.797 1.00 89.81 83 GLY A CA 1
ATOM 668 C C . GLY A 1 83 ? -9.170 -4.570 -1.520 1.00 89.81 83 GLY A C 1
ATOM 669 O O . GLY A 1 83 ? -10.082 -4.488 -0.704 1.00 89.81 83 GLY A O 1
ATOM 670 N N . LEU A 1 84 ? -8.056 -5.260 -1.264 1.00 90.56 84 LEU A N 1
ATOM 671 C CA . LEU A 1 84 ? -7.885 -6.066 -0.052 1.00 90.56 84 LEU A CA 1
ATOM 672 C C . LEU A 1 84 ? -7.929 -5.241 1.239 1.00 90.56 84 LEU A C 1
ATOM 674 O O . LEU A 1 84 ? -8.489 -5.688 2.240 1.00 90.56 84 LEU A O 1
ATOM 678 N N . MET A 1 85 ? -7.344 -4.040 1.246 1.00 88.75 85 MET A N 1
ATOM 679 C CA . MET A 1 85 ? -7.418 -3.131 2.395 1.00 88.75 85 MET A CA 1
ATOM 680 C C . MET A 1 85 ? -8.868 -2.758 2.702 1.00 88.75 85 MET A C 1
ATOM 682 O O . MET A 1 85 ? -9.277 -2.813 3.864 1.00 88.75 85 MET A O 1
ATOM 686 N N . LEU A 1 86 ? -9.636 -2.408 1.667 1.00 87.69 86 LEU A N 1
ATOM 687 C CA . LEU A 1 86 ? -11.052 -2.087 1.791 1.00 87.69 86 LEU A CA 1
ATOM 688 C C . LEU A 1 86 ? -11.824 -3.308 2.287 1.00 87.69 86 LEU A C 1
ATOM 690 O O . LEU A 1 86 ? -12.435 -3.231 3.345 1.00 87.69 86 LEU A O 1
ATOM 694 N N . ASP A 1 87 ? -11.718 -4.449 1.617 1.00 88.94 87 ASP A N 1
ATOM 695 C CA . ASP A 1 87 ? -12.480 -5.652 1.961 1.00 88.94 87 ASP A CA 1
ATOM 696 C C . ASP A 1 87 ? -12.264 -6.099 3.412 1.00 88.94 87 ASP A C 1
ATOM 698 O O . ASP A 1 87 ? -13.214 -6.477 4.097 1.00 88.94 87 ASP A O 1
ATOM 702 N N . GLN A 1 88 ? -11.027 -6.021 3.913 1.00 86.88 88 GLN A N 1
ATOM 703 C CA . GLN A 1 88 ? -10.703 -6.462 5.272 1.00 86.88 88 GLN A CA 1
ATOM 704 C C . GLN A 1 88 ? -11.028 -5.427 6.353 1.00 86.88 88 GLN A C 1
ATOM 706 O O . GLN A 1 88 ? -11.311 -5.804 7.488 1.00 86.88 88 GLN A O 1
ATOM 711 N N . ASN A 1 89 ? -10.963 -4.130 6.041 1.00 84.00 89 ASN A N 1
ATOM 712 C CA . ASN A 1 89 ? -10.973 -3.082 7.065 1.00 84.00 89 ASN A CA 1
ATOM 713 C C . ASN A 1 89 ? -12.033 -1.994 6.852 1.00 84.00 89 ASN A C 1
ATOM 715 O O . ASN A 1 89 ? -12.064 -1.036 7.626 1.00 84.00 89 ASN A O 1
ATOM 719 N N . PHE A 1 90 ? -12.923 -2.116 5.861 1.00 81.56 90 PHE A N 1
ATOM 720 C CA . PHE A 1 90 ? -13.880 -1.065 5.489 1.00 81.56 90 PHE A CA 1
ATOM 721 C C . PHE A 1 90 ? -14.695 -0.540 6.675 1.00 81.56 90 PHE A C 1
ATOM 723 O O . PHE A 1 90 ? -14.823 0.672 6.845 1.00 81.56 90 PHE A O 1
ATOM 730 N N . SER A 1 91 ? -15.199 -1.434 7.534 1.00 83.81 91 SER A N 1
ATOM 731 C CA . SER A 1 91 ? -16.002 -1.060 8.707 1.00 83.81 91 SER A CA 1
ATOM 732 C C . SER A 1 91 ? -15.254 -0.146 9.677 1.00 83.81 91 SER A C 1
ATOM 734 O O . SER A 1 91 ? -15.863 0.715 10.307 1.00 83.81 91 SER A O 1
ATOM 736 N N . SER A 1 92 ? -13.941 -0.332 9.792 1.00 81.25 92 SER A N 1
ATOM 737 C CA . SER A 1 92 ? -13.068 0.475 10.642 1.00 81.25 92 SER A CA 1
ATOM 738 C C . SER A 1 92 ? -12.622 1.744 9.922 1.00 81.25 92 SER A C 1
ATOM 740 O O . SER A 1 92 ? -12.570 2.808 10.530 1.00 81.25 92 SER A O 1
ATOM 742 N N . LEU A 1 93 ? -12.329 1.638 8.624 1.00 79.75 93 LEU A N 1
ATOM 743 C CA . LEU A 1 93 ? -11.799 2.713 7.791 1.00 79.75 93 LEU A CA 1
ATOM 744 C C . LEU A 1 93 ? -12.817 3.819 7.510 1.00 79.75 93 LEU A C 1
ATOM 746 O O . LEU A 1 93 ? -12.483 4.997 7.593 1.00 79.75 93 LEU A O 1
ATOM 750 N N . VAL A 1 94 ? -14.069 3.465 7.213 1.00 80.50 94 VAL A N 1
ATOM 751 C CA . VAL A 1 94 ? -15.112 4.431 6.823 1.00 80.50 94 VAL A CA 1
ATOM 752 C C . VAL A 1 94 ? -15.432 5.443 7.928 1.00 80.50 94 VAL A C 1
ATOM 754 O O . VAL A 1 94 ? -15.913 6.539 7.648 1.00 80.50 94 VAL A O 1
ATOM 757 N N . LEU A 1 95 ? -15.142 5.095 9.182 1.00 82.00 95 LEU A N 1
ATOM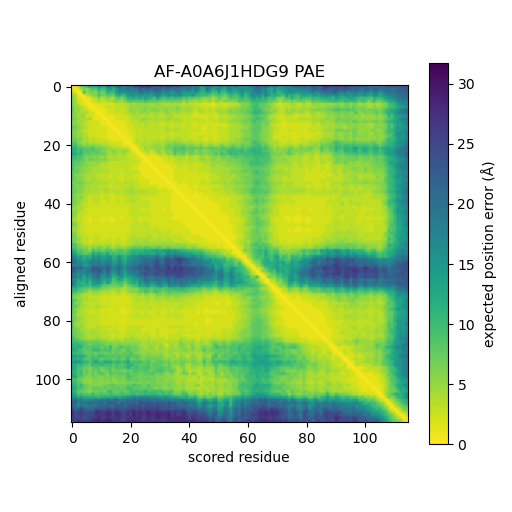 758 C CA . LEU A 1 95 ? -15.349 5.956 10.346 1.00 82.00 95 LEU A CA 1
ATOM 759 C C . LEU A 1 95 ? -14.247 7.011 10.513 1.00 82.00 95 LEU A C 1
ATOM 761 O O . LEU A 1 95 ? -14.366 7.888 11.366 1.00 82.00 95 LEU A O 1
ATOM 765 N N . LEU A 1 96 ? -13.175 6.928 9.723 1.00 81.44 96 LEU A N 1
ATOM 766 C CA . LEU A 1 96 ? -11.996 7.768 9.867 1.00 81.44 96 LEU A CA 1
ATOM 767 C C . LEU A 1 96 ? -12.072 8.945 8.883 1.00 81.44 96 LEU A C 1
ATOM 769 O O . LEU A 1 96 ? -12.067 8.719 7.671 1.00 81.44 96 LEU A O 1
ATOM 773 N N . PRO A 1 97 ? -12.109 10.200 9.358 1.00 81.38 97 PRO A N 1
ATOM 774 C CA . PRO A 1 97 ? -12.208 11.363 8.476 1.00 81.38 97 PRO A CA 1
ATOM 775 C C . PRO A 1 97 ? -11.001 11.473 7.532 1.00 81.38 97 PRO A C 1
ATOM 777 O O . PRO A 1 97 ? -11.187 11.655 6.333 1.00 81.38 97 PRO A O 1
ATOM 780 N N . ASP A 1 98 ? -9.789 11.233 8.035 1.00 83.94 98 ASP A N 1
ATOM 781 C CA . ASP A 1 98 ? -8.551 11.196 7.244 1.00 83.94 98 ASP A CA 1
ATOM 782 C C . ASP A 1 98 ? -8.611 10.200 6.079 1.00 83.94 98 ASP A C 1
ATOM 784 O O . ASP A 1 98 ? -8.091 10.457 4.995 1.00 83.94 98 ASP A O 1
ATOM 788 N N . PHE A 1 99 ? -9.247 9.049 6.301 1.00 81.56 99 PHE A N 1
ATOM 789 C CA . PHE A 1 99 ? -9.416 8.039 5.265 1.00 81.56 99 PHE A CA 1
ATOM 790 C C . PHE A 1 99 ? -10.407 8.500 4.198 1.00 81.56 99 PHE A C 1
ATOM 792 O O . PHE A 1 99 ? -10.162 8.309 3.010 1.00 81.56 99 PHE A O 1
ATOM 799 N N . GLN A 1 100 ? -11.510 9.135 4.602 1.00 81.44 100 GLN A N 1
ATOM 800 C CA . GLN A 1 100 ? -12.478 9.691 3.657 1.00 81.44 100 GLN A CA 1
ATOM 801 C C . GLN A 1 100 ? -11.862 10.801 2.798 1.00 81.44 100 GLN A C 1
ATOM 803 O O . GLN A 1 100 ? -12.174 10.896 1.613 1.00 81.44 100 GLN A O 1
ATOM 808 N N . GLU A 1 101 ? -11.000 11.643 3.372 1.00 84.94 101 GLU A N 1
ATOM 809 C CA . GLU A 1 101 ? -10.261 12.658 2.617 1.00 84.94 101 GLU A CA 1
ATOM 810 C C . GLU A 1 101 ? -9.296 12.025 1.612 1.00 84.94 101 GLU A C 1
ATOM 812 O O . GLU A 1 101 ? -9.288 12.423 0.444 1.00 84.94 101 GLU A O 1
ATOM 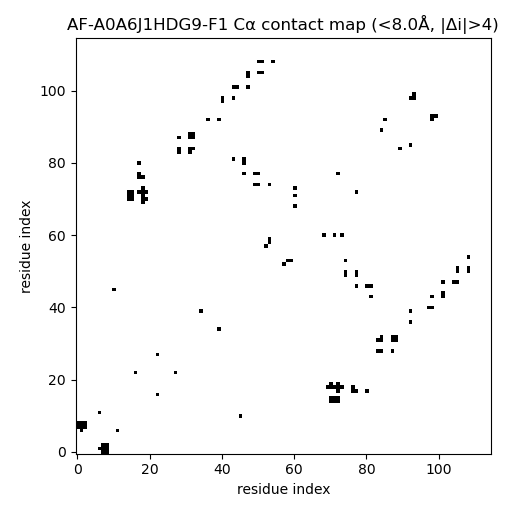817 N N . GLU A 1 102 ? -8.540 11.002 2.024 1.00 83.69 102 GLU A N 1
ATOM 818 C CA . GLU A 1 102 ? -7.627 10.312 1.111 1.00 83.69 102 GLU A CA 1
ATOM 819 C C . GLU A 1 102 ? -8.397 9.607 -0.013 1.00 83.69 102 GLU A C 1
ATOM 821 O O . GLU A 1 102 ? -8.053 9.793 -1.180 1.00 83.69 102 GLU A O 1
ATOM 826 N N . LEU A 1 103 ? -9.487 8.897 0.305 1.00 79.38 103 LEU A N 1
ATOM 827 C CA . LEU A 1 103 ? -10.356 8.267 -0.691 1.00 79.38 103 LEU A CA 1
ATOM 828 C C . LEU A 1 103 ? -10.935 9.279 -1.675 1.00 79.38 103 LEU A C 1
ATOM 830 O O . LEU A 1 103 ? -10.895 9.031 -2.873 1.00 79.38 103 LEU A O 1
ATOM 834 N N . LYS A 1 104 ? -11.426 10.434 -1.214 1.00 81.69 104 LYS A N 1
ATOM 835 C CA . LYS A 1 104 ? -11.901 11.501 -2.114 1.00 81.69 104 LYS A CA 1
ATOM 836 C C . LYS A 1 104 ? -10.789 12.010 -3.025 1.00 81.69 104 LYS A C 1
ATOM 838 O O . LYS A 1 104 ? -11.032 12.308 -4.190 1.00 81.69 104 LYS A O 1
ATOM 843 N N . SER A 1 105 ? -9.557 12.080 -2.519 1.00 80.88 105 SER A N 1
ATOM 844 C CA . SER A 1 105 ? -8.395 12.433 -3.339 1.00 80.88 105 SER A CA 1
ATOM 845 C C . SER A 1 105 ? -8.052 11.361 -4.385 1.00 80.88 105 SER A C 1
ATOM 847 O O . SER A 1 105 ? -7.415 11.677 -5.388 1.00 80.88 105 SER A O 1
ATOM 849 N N . MET A 1 106 ? -8.477 10.112 -4.158 1.00 77.50 106 MET A N 1
ATOM 850 C CA . MET A 1 106 ? -8.340 8.980 -5.080 1.00 77.50 106 MET A CA 1
ATOM 85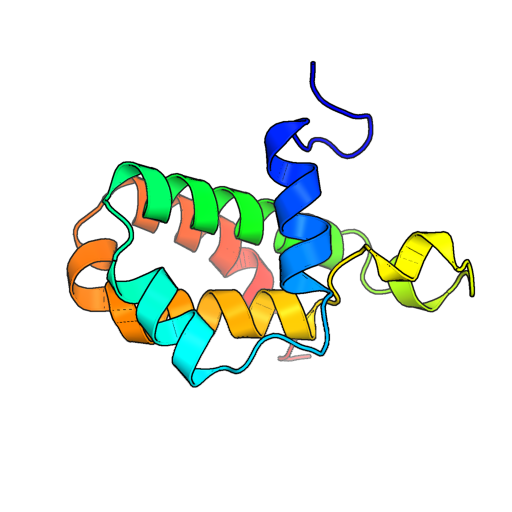1 C C . MET A 1 106 ? -9.560 8.818 -6.009 1.00 77.50 106 MET A C 1
ATOM 853 O O . MET A 1 106 ? -9.424 8.258 -7.088 1.00 77.50 106 MET A O 1
ATOM 857 N N . GLU A 1 107 ? -10.744 9.307 -5.634 1.00 68.31 107 GLU A N 1
ATOM 858 C CA . GLU A 1 107 ? -12.001 9.168 -6.392 1.00 68.31 107 GLU A CA 1
ATOM 859 C C . GLU A 1 107 ? -11.938 9.855 -7.765 1.00 68.31 107 GLU A C 1
ATOM 861 O O . GLU A 1 107 ? -12.474 9.338 -8.745 1.00 68.31 107 GLU A O 1
ATOM 866 N N . GLY A 1 108 ? -11.181 10.954 -7.881 1.00 59.25 108 GLY A N 1
ATOM 867 C CA . GLY A 1 108 ? -10.892 11.599 -9.169 1.00 59.25 108 GLY A CA 1
ATOM 868 C C . GLY A 1 108 ? -10.175 10.696 -10.187 1.00 59.25 108 GLY A C 1
ATOM 869 O O . GLY A 1 108 ? -10.184 11.004 -11.375 1.00 59.25 108 GLY A O 1
ATOM 870 N N . LEU A 1 109 ? -9.610 9.567 -9.742 1.00 53.59 109 LEU A N 1
ATOM 871 C CA . LEU A 1 109 ? -8.820 8.627 -10.545 1.00 53.59 109 LEU A CA 1
ATOM 872 C C . LEU A 1 109 ? -9.667 7.492 -11.152 1.00 53.59 109 LEU A C 1
ATOM 874 O O . LEU A 1 109 ? -9.220 6.827 -12.084 1.00 53.59 109 LEU A O 1
ATOM 878 N N . ALA A 1 110 ? -10.889 7.263 -10.653 1.00 49.09 110 ALA A N 1
ATOM 879 C CA . ALA A 1 110 ? -11.768 6.165 -11.083 1.00 49.09 110 ALA A CA 1
ATOM 880 C C . ALA A 1 110 ? -12.573 6.470 -12.366 1.00 49.09 110 ALA A C 1
ATOM 882 O O . ALA A 1 110 ? -13.262 5.600 -12.892 1.00 49.09 110 ALA A O 1
ATOM 883 N N . VAL A 1 111 ? -12.486 7.695 -12.896 1.00 44.91 111 VAL A N 1
ATOM 884 C CA . VAL A 1 111 ? -13.254 8.143 -14.078 1.00 44.91 111 VAL A CA 1
ATOM 885 C C . VAL A 1 111 ? -12.613 7.695 -15.408 1.00 44.91 111 VAL A C 1
ATOM 887 O O . VAL A 1 111 ? -13.201 7.861 -16.473 1.00 44.91 111 VAL A O 1
ATOM 890 N N . ILE A 1 112 ? -11.425 7.084 -15.379 1.00 46.31 112 ILE A N 1
ATOM 891 C CA . ILE A 1 112 ? -10.627 6.820 -16.591 1.00 46.31 112 ILE A CA 1
ATOM 892 C C . ILE A 1 112 ? -11.072 5.544 -17.349 1.00 46.31 112 ILE A C 1
ATOM 894 O O . ILE A 1 112 ? -10.688 5.365 -18.498 1.00 46.31 112 ILE A O 1
ATOM 898 N N . GLU A 1 113 ? -11.952 4.698 -16.794 1.00 36.41 113 GLU A N 1
ATOM 899 C CA . GLU A 1 113 ? -12.506 3.515 -17.498 1.00 36.41 113 GLU A CA 1
ATOM 900 C C . GLU A 1 113 ? -13.929 3.712 -18.066 1.00 36.41 113 GLU A C 1
ATOM 902 O O . GLU A 1 113 ? -14.695 2.761 -18.208 1.00 36.41 113 GLU A O 1
ATOM 907 N N . SER A 1 114 ? -14.347 4.938 -18.395 1.00 36.41 114 SER A N 1
ATOM 908 C CA . SER A 1 114 ? -15.686 5.172 -18.980 1.00 36.41 114 SER A CA 1
ATOM 909 C C . SER A 1 114 ? -15.717 6.014 -20.259 1.00 36.41 114 SER A C 1
ATOM 911 O O . SER A 1 114 ? -16.772 6.554 -20.597 1.00 36.41 114 SER A O 1
ATOM 913 N N . GLN A 1 115 ? -14.610 6.102 -21.005 1.00 33.59 115 GLN A N 1
ATOM 914 C CA . GLN A 1 115 ? -14.600 6.665 -22.365 1.00 33.59 115 GLN A CA 1
ATOM 915 C C . GLN A 1 115 ? -13.859 5.782 -23.360 1.00 33.59 115 GLN A C 1
ATOM 917 O O . GLN A 1 115 ? -12.740 5.334 -23.031 1.00 33.59 115 GLN A O 1
#

pLDDT: mean 79.26, std 14.42, range [33.59, 92.94]

Mean predicted aligned error: 7.78 Å

Foldseek 3Di:
DQPPLRHDPVCLVVLQVLLDPPDDPVNLLVVLLPDDPVRLLVVLLSLLSLLVVCLVPVCPLPPPPDPVSSSGHHPVSSVSSVVSNCVNCVVPQVPDPSSVVSVVSNVVSVPVPPD

Sequence (115 aa):
MIAHDEFSAQELCLHYLLASPNVDESILSSALSKLNHEEMISLIRYLGKWLKKYERFPHAVTVLGLKACDWVPKLDDVVRYVGLMLDQNFSSLVLLPDFQEELKSMEGLAVIESQ

Solvent-accessible surface area (backbone atoms only — not comparable to full-atom values): 6910 Å² total; per-residue (Å²): 119,68,46,99,82,78,41,44,73,77,52,54,60,50,32,41,59,53,35,40,90,81,68,52,65,69,61,48,46,62,52,60,63,66,53,51,75,70,55,49,52,52,50,52,52,53,49,45,54,51,53,57,48,38,70,78,39,78,56,72,79,74,75,69,84,50,78,80,47,64,43,52,44,47,71,68,41,48,53,51,52,51,50,50,48,41,74,65,37,41,86,68,44,76,76,33,67,72,48,53,54,52,48,57,71,47,54,77,66,69,65,74,86,77,123